Protein AF-A0A2W0CU55-F1 (afdb_monomer_lite)

Radius of gyration: 21.07 Å; chains: 1; bounding box: 50×32×74 Å

Organism: NCBI:txid59845

Secondary structure (DSSP, 8-state):
---------EEEEE-SSSEEETTEEEE-HHHHHTTHHHHHHH--EEEEESEEETTTTEEEE-S-TTSPPEEEEE-------HHHHHHHHHHHHHHHHS-------------

pLDDT: mean 81.58, std 15.88, range [41.84, 96.88]

Foldseek 3Di:
DDPPPPQPFAKWKQALQATHDPNFHKHFPCCVVVVSNVVCVVPIDMATFNDADPVQQWTWGDPDPPDDITIIHTDDPPPDDPVNVVVVVVVVVVVVVDPDDPPPPPPPDDD

Structure (mmCIF, N/CA/C/O backbone):
data_AF-A0A2W0CU55-F1
#
_entry.id   AF-A0A2W0CU55-F1
#
loop_
_atom_site.group_PDB
_atom_site.id
_atom_site.type_symbol
_atom_site.label_atom_id
_atom_site.label_alt_id
_atom_site.label_comp_id
_atom_site.label_asym_id
_atom_site.label_entity_id
_atom_site.label_seq_id
_atom_site.pdbx_PDB_ins_code
_atom_site.Cartn_x
_atom_site.Cartn_y
_atom_site.Cartn_z
_atom_site.occupancy
_atom_site.B_iso_or_equiv
_atom_site.auth_seq_id
_atom_site.auth_comp_id
_atom_site.auth_asym_id
_atom_site.auth_atom_id
_atom_site.pdbx_PDB_model_num
ATOM 1 N N . MET A 1 1 ? 21.542 -13.036 -31.211 1.00 47.81 1 MET A N 1
ATOM 2 C CA . MET A 1 1 ? 21.879 -11.741 -30.594 1.00 47.81 1 MET A CA 1
ATOM 3 C C . MET A 1 1 ? 20.779 -10.757 -30.935 1.00 47.81 1 MET A C 1
ATOM 5 O O . MET A 1 1 ? 20.836 -10.158 -31.995 1.00 47.81 1 MET A O 1
ATOM 9 N N . ASP A 1 2 ? 19.765 -10.674 -30.079 1.00 46.00 2 ASP A N 1
ATOM 10 C CA . ASP A 1 2 ? 19.046 -9.431 -29.771 1.00 46.00 2 ASP A CA 1
ATOM 11 C C . ASP A 1 2 ? 18.239 -9.723 -28.488 1.00 46.00 2 ASP A C 1
ATOM 13 O O . ASP A 1 2 ? 17.021 -9.883 -28.501 1.00 46.00 2 ASP A O 1
ATOM 17 N N . ASP A 1 3 ? 18.956 -9.926 -27.374 1.00 41.84 3 ASP A N 1
ATOM 18 C CA . ASP A 1 3 ? 18.358 -10.080 -26.041 1.00 41.84 3 ASP A CA 1
ATOM 19 C C . ASP A 1 3 ? 17.899 -8.704 -25.552 1.00 41.84 3 ASP A C 1
ATOM 21 O O . ASP A 1 3 ? 18.509 -8.071 -24.690 1.00 41.84 3 ASP A O 1
ATOM 25 N N . ARG A 1 4 ? 16.815 -8.200 -26.141 1.00 44.75 4 ARG A N 1
ATOM 26 C CA . ARG A 1 4 ? 16.103 -7.045 -25.598 1.00 44.75 4 ARG A CA 1
ATOM 27 C C . ARG A 1 4 ? 15.265 -7.534 -24.429 1.00 44.75 4 ARG A C 1
ATOM 29 O O . ARG A 1 4 ? 14.080 -7.824 -24.576 1.00 44.75 4 ARG A O 1
ATOM 36 N N . VAL A 1 5 ? 15.894 -7.635 -23.261 1.00 43.19 5 VAL A N 1
ATOM 37 C CA . VAL A 1 5 ? 15.171 -7.697 -21.990 1.00 43.19 5 VAL A CA 1
ATOM 38 C C . VAL A 1 5 ? 14.479 -6.348 -21.836 1.00 43.19 5 VAL A C 1
ATOM 40 O O . VAL A 1 5 ? 15.071 -5.366 -21.398 1.00 43.19 5 VAL A O 1
ATOM 43 N N . VAL A 1 6 ? 13.231 -6.266 -22.291 1.00 42.16 6 VAL A N 1
ATOM 44 C CA . VAL A 1 6 ? 12.356 -5.157 -21.928 1.00 42.16 6 VAL A CA 1
ATOM 45 C C . VAL A 1 6 ? 12.022 -5.380 -20.457 1.00 42.16 6 VAL A C 1
ATOM 47 O O . VAL A 1 6 ? 11.074 -6.095 -20.137 1.00 42.16 6 VAL A O 1
ATOM 50 N N . ASP A 1 7 ? 12.842 -4.821 -19.566 1.00 47.81 7 ASP A N 1
ATOM 51 C CA . ASP A 1 7 ? 12.508 -4.652 -18.154 1.00 47.81 7 ASP A CA 1
ATOM 52 C C . ASP A 1 7 ? 11.278 -3.739 -18.100 1.00 47.81 7 ASP A C 1
ATOM 54 O O . ASP A 1 7 ? 11.374 -2.514 -18.038 1.00 47.81 7 ASP A O 1
ATOM 58 N N . GLN A 1 8 ? 10.086 -4.324 -18.231 1.00 59.00 8 GLN A N 1
ATOM 59 C CA . GLN A 1 8 ? 8.847 -3.598 -18.015 1.00 59.00 8 GLN A CA 1
ATOM 60 C C . GLN A 1 8 ? 8.770 -3.286 -16.525 1.00 59.00 8 GLN A C 1
ATOM 62 O O . GLN A 1 8 ? 8.295 -4.103 -15.735 1.00 59.00 8 GLN A O 1
ATOM 67 N N . GLU A 1 9 ? 9.262 -2.109 -16.142 1.00 71.56 9 GLU A N 1
ATOM 68 C CA . GLU A 1 9 ? 9.000 -1.536 -14.830 1.00 71.56 9 GLU A CA 1
ATOM 69 C C . GLU A 1 9 ? 7.483 -1.501 -14.625 1.00 71.56 9 GLU A C 1
ATOM 71 O O . GLU A 1 9 ? 6.740 -0.814 -15.330 1.00 71.56 9 GLU A O 1
ATOM 76 N N . GLN A 1 10 ? 7.003 -2.317 -13.691 1.00 89.44 10 GLN A N 1
ATOM 77 C CA . GLN A 1 10 ? 5.597 -2.340 -13.317 1.00 89.44 10 GLN A CA 1
ATOM 78 C C . GLN A 1 10 ? 5.377 -1.284 -12.243 1.00 89.44 10 GLN A C 1
ATOM 80 O O . GLN A 1 10 ? 6.218 -1.099 -11.368 1.00 89.44 10 GLN A O 1
ATOM 85 N N . PHE A 1 11 ? 4.235 -0.606 -12.276 1.00 92.62 11 PHE A N 1
ATOM 86 C CA . PHE A 1 11 ? 3.914 0.423 -11.294 1.00 92.62 11 PHE A CA 1
ATOM 87 C C . PHE A 1 11 ? 2.691 0.031 -10.470 1.00 92.62 11 PHE A C 1
ATOM 89 O O . PHE A 1 11 ? 1.752 -0.579 -10.980 1.00 92.62 11 PHE A O 1
ATOM 96 N N . ALA A 1 12 ? 2.700 0.416 -9.197 1.00 95.06 12 ALA A N 1
ATOM 97 C CA . ALA A 1 12 ? 1.565 0.307 -8.289 1.00 95.06 12 ALA A CA 1
ATOM 98 C C . ALA A 1 12 ? 1.199 1.677 -7.726 1.00 95.06 12 ALA A C 1
ATOM 100 O O . ALA A 1 12 ? 2.074 2.515 -7.508 1.00 95.06 12 ALA A O 1
ATOM 101 N N . LEU A 1 13 ? -0.087 1.886 -7.456 1.00 96.81 13 LEU A N 1
ATOM 102 C CA . LEU A 1 13 ? -0.592 3.118 -6.861 1.00 96.81 13 LEU A CA 1
ATOM 103 C C . LEU A 1 13 ? -0.721 2.947 -5.350 1.00 96.81 13 LEU A C 1
ATOM 105 O O . LEU A 1 13 ? -1.451 2.083 -4.875 1.00 96.81 13 LEU A O 1
ATOM 109 N N . VAL A 1 14 ? -0.069 3.800 -4.571 1.00 96.88 14 VAL A N 1
ATOM 110 C CA . VAL A 1 14 ? -0.295 3.869 -3.128 1.00 96.88 14 VAL A CA 1
ATOM 111 C C . VAL A 1 14 ? -1.563 4.671 -2.854 1.00 96.88 14 VAL A C 1
ATOM 113 O O . VAL A 1 14 ? -1.694 5.821 -3.272 1.00 96.88 14 VAL A O 1
ATOM 116 N N . THR A 1 15 ? -2.489 4.048 -2.135 1.00 96.56 15 THR A N 1
ATOM 117 C CA . THR A 1 15 ? -3.808 4.573 -1.766 1.00 96.56 15 THR A CA 1
ATOM 118 C C . THR A 1 15 ? -4.000 4.502 -0.250 1.00 96.56 15 THR A C 1
ATOM 120 O O . THR A 1 15 ? -3.155 3.969 0.475 1.00 96.56 15 THR A O 1
ATOM 123 N N . ILE A 1 16 ? -5.136 5.001 0.242 1.00 95.00 16 ILE A N 1
ATOM 124 C CA . ILE A 1 16 ? -5.491 4.904 1.664 1.00 95.00 16 ILE A CA 1
ATOM 125 C C . ILE A 1 16 ? -5.738 3.452 2.111 1.00 95.00 16 ILE A C 1
ATOM 127 O O . ILE A 1 16 ? -5.546 3.137 3.282 1.00 95.00 16 ILE A O 1
ATOM 131 N N . GLN A 1 17 ? -6.138 2.566 1.193 1.00 93.50 17 GLN A N 1
ATOM 132 C CA . GLN A 1 17 ? -6.380 1.144 1.453 1.00 93.50 17 GLN A CA 1
ATOM 133 C C . GLN A 1 17 ? -5.087 0.315 1.427 1.00 93.50 17 GLN A C 1
ATOM 135 O O . GLN A 1 17 ? -5.033 -0.769 2.002 1.00 93.50 17 GLN A O 1
ATOM 140 N N . GLY A 1 18 ? -4.036 0.821 0.779 1.00 94.50 18 GLY A N 1
ATOM 141 C CA . GLY A 1 18 ? -2.759 0.133 0.623 1.00 94.50 18 GLY A CA 1
ATOM 142 C C . GLY A 1 18 ? -2.132 0.367 -0.747 1.00 94.50 18 GLY A C 1
ATOM 143 O O . GLY A 1 18 ? -2.475 1.305 -1.467 1.00 94.50 18 GLY A O 1
ATOM 144 N N . ILE A 1 19 ? -1.196 -0.501 -1.111 1.00 96.50 19 ILE A N 1
ATOM 145 C CA . ILE A 1 19 ? -0.533 -0.506 -2.415 1.00 96.50 19 ILE A CA 1
ATOM 146 C C . ILE A 1 19 ? -1.444 -1.248 -3.398 1.00 96.50 19 ILE A C 1
ATOM 148 O O . ILE A 1 19 ? -1.573 -2.464 -3.308 1.00 96.50 19 ILE A O 1
ATOM 152 N N . CYS A 1 20 ? -2.086 -0.523 -4.309 1.00 95.75 20 CYS A N 1
ATOM 153 C CA . CYS A 1 20 ? -2.964 -1.064 -5.338 1.00 95.75 20 CYS A CA 1
ATOM 154 C C . CYS A 1 20 ? -2.155 -1.500 -6.564 1.00 95.75 20 CYS A C 1
ATOM 156 O O . CYS A 1 20 ? -1.484 -0.688 -7.210 1.00 95.75 20 CYS A O 1
ATOM 158 N N . PHE A 1 21 ? -2.233 -2.786 -6.886 1.00 94.75 21 PHE A N 1
ATOM 159 C CA . PHE A 1 21 ? -1.619 -3.377 -8.064 1.00 94.75 21 PHE A CA 1
ATOM 160 C C . PHE A 1 21 ? -2.520 -4.481 -8.613 1.00 94.75 21 PHE A C 1
ATOM 162 O O . PHE A 1 21 ? -2.877 -5.397 -7.877 1.00 94.75 21 PHE A O 1
ATOM 169 N N . ARG A 1 22 ? -2.875 -4.401 -9.904 1.00 91.69 22 ARG A N 1
ATOM 170 C CA . ARG A 1 22 ? -3.773 -5.365 -10.577 1.00 91.69 22 ARG A CA 1
ATOM 171 C C . ARG A 1 22 ? -5.075 -5.609 -9.797 1.00 91.69 22 ARG A C 1
ATOM 173 O O . ARG A 1 22 ? -5.435 -6.752 -9.534 1.00 91.69 22 ARG A O 1
ATOM 180 N N . ASP A 1 23 ? -5.728 -4.524 -9.380 1.00 90.56 23 ASP A N 1
ATOM 181 C CA . ASP A 1 23 ? -6.979 -4.528 -8.600 1.00 90.56 23 ASP A CA 1
ATOM 182 C C . ASP A 1 23 ? -6.908 -5.268 -7.255 1.00 90.56 23 ASP A C 1
ATOM 184 O O . ASP A 1 23 ? -7.927 -5.631 -6.670 1.00 90.56 23 ASP A O 1
ATOM 188 N N . GLN A 1 24 ? -5.699 -5.485 -6.739 1.00 92.94 24 GLN A N 1
ATOM 189 C CA . GLN A 1 24 ? -5.457 -6.073 -5.430 1.00 92.94 24 GLN A CA 1
ATOM 190 C C . GLN A 1 24 ? -4.672 -5.106 -4.554 1.00 92.94 24 GLN A C 1
ATOM 192 O O . GLN A 1 24 ? -3.808 -4.363 -5.028 1.00 92.94 24 GLN A O 1
ATOM 197 N N . TYR A 1 25 ? -4.966 -5.133 -3.256 1.00 94.31 25 TYR A N 1
ATOM 198 C CA . TYR A 1 25 ? -4.269 -4.315 -2.275 1.00 94.31 25 TYR A CA 1
ATOM 199 C C . TYR A 1 25 ? -3.193 -5.120 -1.565 1.00 94.31 25 TYR A C 1
ATOM 201 O O . TYR A 1 25 ? -3.405 -6.252 -1.137 1.00 94.31 25 TYR A O 1
ATOM 209 N N . TYR A 1 26 ? -2.033 -4.500 -1.409 1.00 95.69 26 TYR A N 1
ATOM 210 C CA . TYR A 1 26 ? -0.873 -5.055 -0.732 1.00 95.69 26 TYR A CA 1
ATOM 211 C C . TYR A 1 26 ? -0.401 -4.104 0.365 1.00 95.69 26 TYR A C 1
ATOM 213 O O . TYR A 1 26 ? -0.639 -2.894 0.326 1.00 95.69 26 TYR A O 1
ATOM 221 N N . SER A 1 27 ? 0.318 -4.644 1.342 1.00 95.69 27 SER A N 1
ATOM 222 C CA . SER A 1 27 ? 0.995 -3.855 2.366 1.00 95.69 27 SER A CA 1
ATOM 223 C C . SER A 1 27 ? 2.336 -4.475 2.734 1.00 95.69 27 SER A C 1
ATOM 225 O O . SER A 1 27 ? 2.552 -5.677 2.587 1.00 95.69 27 SER A O 1
ATOM 227 N N . CYS A 1 28 ? 3.247 -3.645 3.227 1.00 95.06 28 CYS A N 1
ATOM 228 C CA . CYS A 1 28 ? 4.533 -4.057 3.770 1.00 95.06 28 CYS A CA 1
ATOM 229 C C . CYS A 1 28 ? 4.804 -3.340 5.088 1.00 95.06 28 CYS A C 1
ATOM 231 O O . CYS A 1 28 ? 4.116 -2.393 5.483 1.00 95.06 28 CYS A O 1
ATOM 233 N N . ARG A 1 29 ? 5.847 -3.791 5.783 1.00 94.31 29 ARG A N 1
ATOM 234 C CA . ARG A 1 29 ? 6.255 -3.219 7.066 1.00 94.31 29 ARG A CA 1
ATOM 235 C C . ARG A 1 29 ? 6.569 -1.726 6.951 1.00 94.31 29 ARG A C 1
ATOM 237 O O . ARG A 1 29 ? 6.209 -0.961 7.842 1.00 94.31 29 ARG A O 1
ATOM 244 N N . GLU A 1 30 ? 7.221 -1.320 5.871 1.00 94.44 30 GLU A N 1
ATOM 245 C CA . GLU A 1 30 ? 7.611 0.056 5.579 1.00 94.44 30 GLU A CA 1
ATOM 246 C C . GLU A 1 30 ? 6.379 0.940 5.381 1.00 94.44 30 GLU A C 1
ATOM 248 O O . GLU A 1 30 ? 6.265 1.970 6.046 1.00 94.44 30 GLU A O 1
ATOM 253 N N . ALA A 1 31 ? 5.408 0.492 4.577 1.00 94.44 31 ALA A N 1
ATOM 254 C CA . ALA A 1 31 ? 4.160 1.217 4.348 1.00 94.44 31 ALA A CA 1
ATOM 255 C C . ALA A 1 31 ? 3.381 1.467 5.651 1.00 94.44 31 ALA A C 1
ATOM 257 O O . ALA A 1 31 ? 2.841 2.556 5.860 1.00 94.44 31 ALA A O 1
ATOM 258 N N . LEU A 1 32 ? 3.371 0.491 6.566 1.00 94.50 32 LEU A N 1
ATOM 259 C CA . LEU A 1 32 ? 2.751 0.636 7.886 1.00 94.50 32 LEU A CA 1
ATOM 260 C C . LEU A 1 32 ? 3.548 1.575 8.799 1.00 94.50 32 LEU A C 1
ATOM 262 O O . LEU A 1 32 ? 2.982 2.483 9.407 1.00 94.50 32 LEU A O 1
ATOM 266 N N . LYS A 1 33 ? 4.868 1.374 8.894 1.00 94.38 33 LYS A N 1
ATOM 267 C CA . LYS A 1 33 ? 5.753 2.152 9.775 1.00 94.38 33 LYS A CA 1
ATOM 268 C C . LYS A 1 33 ? 5.758 3.633 9.403 1.00 94.38 33 LYS A C 1
ATOM 270 O O . LYS A 1 33 ? 5.750 4.489 10.284 1.00 94.38 33 LYS A O 1
ATOM 275 N N . GLU A 1 34 ? 5.772 3.925 8.111 1.00 94.69 34 GLU A N 1
ATOM 276 C CA . GLU A 1 34 ? 5.794 5.285 7.576 1.00 94.69 34 GLU A CA 1
ATOM 277 C C . GLU A 1 34 ? 4.404 5.861 7.309 1.00 94.69 34 GLU A C 1
ATOM 279 O O . GLU A 1 34 ? 4.300 6.967 6.769 1.00 94.69 34 GLU A O 1
ATOM 284 N N . ARG A 1 35 ? 3.356 5.121 7.684 1.00 95.44 35 ARG A N 1
ATOM 285 C CA . ARG A 1 35 ? 1.953 5.525 7.587 1.00 95.44 35 ARG A CA 1
ATOM 286 C C . ARG A 1 35 ? 1.560 5.993 6.193 1.00 95.44 35 ARG A C 1
ATOM 288 O O . ARG A 1 35 ? 0.986 7.066 6.009 1.00 95.44 35 ARG A O 1
ATOM 295 N N . TRP A 1 36 ? 1.879 5.180 5.192 1.00 95.44 36 TRP A N 1
ATOM 296 C CA . TRP A 1 36 ? 1.564 5.499 3.803 1.00 95.44 36 TRP A CA 1
ATOM 297 C C . TRP A 1 36 ? 0.064 5.716 3.583 1.00 95.44 36 TRP A C 1
ATOM 299 O O . TRP A 1 36 ? -0.306 6.600 2.820 1.00 95.44 36 TRP A O 1
ATOM 309 N N . TYR A 1 37 ? -0.781 5.006 4.334 1.00 93.31 37 TYR A N 1
ATOM 310 C CA . TYR A 1 37 ? -2.232 5.187 4.329 1.00 93.31 37 TYR A CA 1
ATOM 311 C C . TYR A 1 37 ? -2.670 6.612 4.727 1.00 93.31 37 TYR A C 1
ATOM 313 O O . TYR A 1 37 ? -3.608 7.135 4.137 1.00 93.31 37 TYR A O 1
ATOM 321 N N . GLU A 1 38 ? -1.985 7.275 5.672 1.00 94.38 38 GLU A N 1
ATOM 322 C CA . GLU A 1 38 ? -2.290 8.669 6.059 1.00 94.38 38 GLU A CA 1
ATOM 323 C C . GLU A 1 38 ? -1.802 9.642 4.987 1.00 94.38 38 GLU A C 1
ATOM 325 O O . GLU A 1 38 ? -2.520 10.552 4.585 1.00 94.38 38 GLU A O 1
ATOM 330 N N . LYS A 1 39 ? -0.583 9.431 4.478 1.00 94.88 39 LYS A N 1
ATOM 331 C CA . LYS A 1 39 ? 0.012 10.293 3.445 1.00 94.88 39 LYS A CA 1
ATOM 332 C C . LYS A 1 39 ? -0.795 10.257 2.145 1.00 94.88 39 LYS A C 1
ATOM 334 O O . LYS A 1 39 ? -0.969 11.287 1.498 1.00 94.88 39 LYS A O 1
ATOM 339 N N . ALA A 1 40 ? -1.325 9.085 1.798 1.00 95.31 40 ALA A N 1
ATOM 340 C CA . ALA A 1 40 ? -2.121 8.883 0.596 1.00 95.31 40 ALA A CA 1
ATOM 341 C C . ALA A 1 40 ? -3.519 9.516 0.683 1.00 95.31 40 ALA A C 1
ATOM 343 O O . ALA A 1 40 ? -4.156 9.671 -0.356 1.00 95.31 40 ALA A O 1
ATOM 344 N N . MET A 1 41 ? -3.985 9.928 1.875 1.00 92.19 41 MET A N 1
ATOM 345 C CA . MET A 1 41 ? -5.249 10.670 2.018 1.00 92.19 41 MET A CA 1
ATOM 346 C C . MET A 1 41 ? -5.210 12.016 1.299 1.00 92.19 41 MET A C 1
ATOM 348 O O . MET A 1 41 ? -6.226 12.452 0.770 1.00 92.19 41 MET A O 1
ATOM 352 N N . ILE A 1 42 ? -4.046 12.675 1.286 1.00 92.12 42 ILE A N 1
ATOM 353 C CA . ILE A 1 42 ? -3.871 13.952 0.586 1.00 92.12 42 ILE A CA 1
ATOM 354 C C . ILE A 1 42 ? -3.795 13.690 -0.917 1.00 92.12 42 ILE A C 1
ATOM 356 O O . ILE A 1 42 ? -4.509 14.307 -1.704 1.00 92.12 42 ILE A O 1
ATOM 360 N N . LYS A 1 43 ? -2.896 12.784 -1.314 1.00 91.94 43 LYS A N 1
ATOM 361 C CA . LYS A 1 43 ? -2.679 12.397 -2.706 1.00 91.94 43 LYS A CA 1
ATOM 362 C C . LYS A 1 43 ? -1.942 11.061 -2.764 1.00 91.94 43 LYS A C 1
ATOM 364 O O . LYS A 1 43 ? -0.886 10.915 -2.151 1.00 91.94 43 LYS A O 1
ATOM 369 N N . GLY A 1 44 ? -2.471 10.110 -3.529 1.00 93.56 44 GLY A N 1
ATOM 370 C CA . GLY A 1 44 ? -1.766 8.864 -3.839 1.00 93.56 44 GLY A CA 1
ATOM 371 C C . GLY A 1 44 ? -0.528 9.093 -4.715 1.00 93.56 44 GLY A C 1
ATOM 372 O O . GLY A 1 44 ? -0.416 10.110 -5.403 1.00 93.56 44 GLY A O 1
ATOM 373 N N . TRP A 1 45 ? 0.409 8.146 -4.708 1.00 96.75 45 TRP A N 1
ATOM 374 C CA . TRP A 1 45 ? 1.617 8.205 -5.540 1.00 96.75 45 TRP A CA 1
ATOM 375 C C . TRP A 1 45 ? 1.964 6.842 -6.131 1.00 96.75 45 TRP A C 1
ATOM 377 O O . TRP A 1 45 ? 1.595 5.806 -5.583 1.00 96.75 45 TRP A O 1
ATOM 387 N N . MET A 1 46 ? 2.682 6.850 -7.253 1.00 95.56 46 MET A N 1
ATOM 388 C CA . MET A 1 46 ? 3.134 5.625 -7.910 1.00 95.56 46 MET A CA 1
ATOM 389 C C . MET A 1 46 ? 4.447 5.139 -7.296 1.00 95.56 46 MET A C 1
ATOM 391 O O . MET A 1 46 ? 5.320 5.942 -6.961 1.00 95.56 46 MET A O 1
ATOM 395 N N . ILE A 1 47 ? 4.597 3.825 -7.183 1.00 93.62 47 ILE A N 1
ATOM 396 C CA . ILE A 1 47 ? 5.849 3.155 -6.825 1.00 93.62 47 ILE A CA 1
ATOM 397 C C . ILE A 1 47 ? 6.196 2.111 -7.882 1.00 93.62 47 ILE A C 1
ATOM 399 O O . ILE A 1 47 ? 5.301 1.512 -8.481 1.00 93.62 47 ILE A O 1
ATOM 403 N N . THR A 1 48 ? 7.488 1.870 -8.080 1.00 92.69 48 THR A N 1
ATOM 404 C CA . THR A 1 48 ? 7.977 0.840 -8.999 1.00 92.69 48 THR A CA 1
ATOM 405 C C . THR A 1 48 ? 8.019 -0.519 -8.305 1.00 92.69 48 THR A C 1
ATOM 407 O O . THR A 1 48 ? 8.552 -0.666 -7.202 1.00 92.69 48 THR A O 1
ATOM 410 N N . ILE A 1 49 ? 7.466 -1.525 -8.969 1.00 92.12 49 ILE A N 1
ATOM 411 C CA . ILE A 1 49 ? 7.540 -2.930 -8.595 1.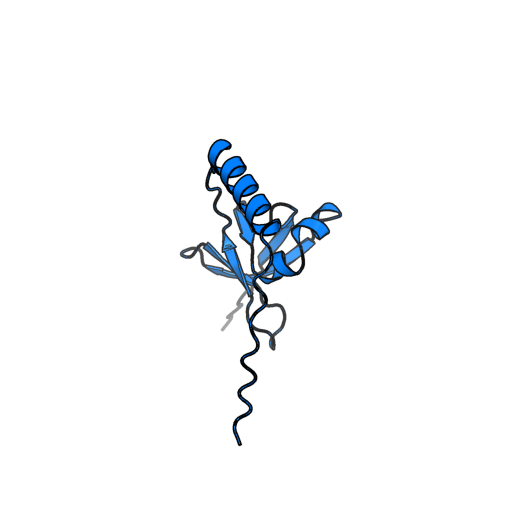00 92.12 49 ILE A CA 1
ATOM 412 C C . ILE A 1 49 ? 8.727 -3.537 -9.323 1.00 92.12 49 ILE A C 1
ATOM 414 O O . ILE A 1 49 ? 8.789 -3.540 -10.549 1.00 92.12 49 ILE A O 1
ATOM 418 N N . TYR A 1 50 ? 9.650 -4.090 -8.544 1.00 90.56 50 TYR A N 1
ATOM 419 C CA . TYR A 1 50 ? 10.803 -4.792 -9.085 1.00 90.56 50 TYR A CA 1
ATOM 420 C C . TYR A 1 50 ? 10.421 -6.200 -9.549 1.00 90.56 50 TYR A C 1
ATOM 422 O O . TYR A 1 50 ? 10.806 -6.626 -10.633 1.00 90.56 50 TYR A O 1
ATOM 430 N N . LYS A 1 51 ? 9.652 -6.935 -8.733 1.00 89.31 51 LYS A N 1
ATOM 431 C CA . LYS A 1 51 ? 9.148 -8.274 -9.073 1.00 89.31 51 LYS A CA 1
ATOM 432 C C . LYS A 1 51 ? 7.770 -8.513 -8.469 1.00 89.31 51 LYS A C 1
ATOM 434 O O . LYS A 1 51 ? 7.495 -8.085 -7.351 1.00 89.31 51 LYS A O 1
ATOM 439 N N . TYR A 1 52 ? 6.942 -9.265 -9.184 1.00 89.25 52 TYR A N 1
ATOM 440 C CA . TYR A 1 52 ? 5.671 -9.786 -8.689 1.00 89.25 52 TYR A CA 1
ATOM 441 C C . TYR A 1 52 ? 5.685 -11.312 -8.772 1.00 89.25 52 TYR A C 1
ATOM 443 O O . TYR A 1 52 ? 5.929 -11.874 -9.840 1.00 89.25 52 TYR A O 1
ATOM 451 N N . ASN A 1 53 ? 5.444 -11.980 -7.643 1.00 86.88 53 ASN A N 1
ATOM 452 C CA . ASN A 1 53 ? 5.258 -13.425 -7.595 1.00 86.88 53 ASN A CA 1
ATOM 453 C C . ASN A 1 53 ? 3.757 -13.735 -7.564 1.00 86.88 53 ASN A C 1
ATOM 455 O O . ASN A 1 53 ? 3.099 -13.523 -6.545 1.00 86.88 53 ASN A O 1
ATOM 459 N N . VAL A 1 54 ? 3.250 -14.257 -8.683 1.00 81.75 54 VAL A N 1
ATOM 460 C CA . VAL A 1 54 ? 1.836 -14.615 -8.875 1.00 81.75 54 VAL A CA 1
ATOM 461 C C . VAL A 1 54 ? 1.401 -15.749 -7.941 1.00 81.75 54 VAL A C 1
ATOM 463 O O . VAL A 1 54 ? 0.271 -15.754 -7.475 1.00 81.75 54 VAL A O 1
ATOM 466 N N . HIS A 1 55 ? 2.283 -16.707 -7.644 1.00 81.19 55 HIS A N 1
ATOM 467 C CA . HIS A 1 55 ? 1.930 -17.886 -6.844 1.00 81.19 55 HIS A CA 1
ATOM 468 C C . HIS A 1 55 ? 1.839 -17.585 -5.348 1.00 81.19 55 HIS A C 1
ATOM 470 O O . HIS A 1 55 ? 1.076 -18.224 -4.632 1.00 81.19 55 HIS A O 1
ATOM 476 N N . GLU A 1 56 ? 2.635 -16.629 -4.874 1.00 83.44 56 GLU A N 1
ATOM 477 C CA . GLU A 1 56 ? 2.701 -16.275 -3.454 1.00 83.44 56 GLU A CA 1
ATOM 478 C C . GLU A 1 56 ? 1.903 -15.018 -3.103 1.00 83.44 56 GLU A C 1
ATOM 480 O O . GLU A 1 56 ? 1.873 -14.642 -1.931 1.00 83.44 56 GLU A O 1
ATOM 485 N N . ASP A 1 57 ? 1.304 -14.346 -4.092 1.00 87.50 57 ASP A N 1
ATOM 486 C CA . ASP A 1 57 ? 0.650 -13.048 -3.919 1.00 87.50 57 ASP A CA 1
ATOM 487 C C . ASP A 1 57 ? 1.559 -12.036 -3.193 1.00 87.50 57 ASP A C 1
ATOM 489 O O . ASP A 1 57 ? 1.178 -11.371 -2.221 1.00 87.50 57 ASP A O 1
ATOM 493 N N . LYS A 1 58 ? 2.801 -11.919 -3.683 1.00 91.38 58 LYS A N 1
ATOM 494 C CA . LYS A 1 58 ? 3.820 -11.018 -3.127 1.00 91.38 58 LYS A CA 1
ATOM 495 C C . LYS A 1 58 ? 4.354 -10.041 -4.156 1.00 91.38 58 LYS A C 1
ATOM 497 O O . LYS A 1 58 ? 4.739 -10.431 -5.260 1.00 91.38 58 LYS A O 1
ATOM 502 N N . LEU A 1 59 ? 4.469 -8.783 -3.741 1.00 92.62 59 LEU A N 1
ATOM 503 C CA . LEU A 1 59 ? 5.199 -7.749 -4.468 1.00 92.62 59 LEU A CA 1
ATOM 504 C C . LEU A 1 59 ? 6.561 -7.535 -3.824 1.00 92.62 59 LEU A C 1
ATOM 506 O O . LEU A 1 59 ? 6.691 -7.547 -2.603 1.00 92.62 59 LEU A O 1
ATOM 510 N N . ILE A 1 60 ? 7.567 -7.302 -4.654 1.00 92.44 60 ILE A N 1
ATOM 511 C CA . ILE A 1 60 ? 8.907 -6.938 -4.218 1.00 92.44 60 ILE A CA 1
ATOM 512 C C . ILE A 1 60 ? 9.198 -5.536 -4.738 1.00 92.44 60 ILE A C 1
ATOM 514 O O . ILE A 1 60 ? 9.199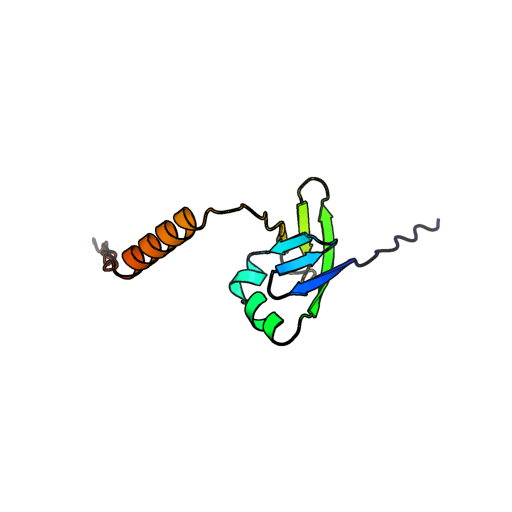 -5.296 -5.948 1.00 92.44 60 ILE A O 1
ATOM 518 N N . LEU A 1 61 ? 9.453 -4.616 -3.813 1.00 91.88 61 LEU A N 1
ATOM 519 C CA . LEU A 1 61 ? 9.911 -3.263 -4.103 1.00 91.88 61 LEU A CA 1
ATOM 520 C C . LEU A 1 61 ? 11.418 -3.199 -3.864 1.00 91.88 61 LEU A C 1
ATOM 522 O O . LEU A 1 61 ? 11.912 -3.701 -2.852 1.00 91.88 61 LEU A O 1
ATOM 526 N N . ARG A 1 62 ? 12.146 -2.533 -4.762 1.00 87.56 62 ARG A N 1
ATOM 527 C CA . ARG A 1 62 ? 13.584 -2.307 -4.611 1.00 87.56 62 ARG A CA 1
ATOM 528 C C . ARG A 1 62 ? 13.867 -0.814 -4.450 1.00 87.56 62 ARG A C 1
ATOM 530 O O . ARG A 1 62 ? 13.913 -0.100 -5.445 1.00 87.56 62 ARG A O 1
ATOM 537 N N . PRO A 1 63 ? 14.062 -0.318 -3.217 1.00 79.44 63 PRO A N 1
ATOM 538 C CA . PRO A 1 63 ? 14.254 1.113 -2.984 1.00 79.44 63 PRO A CA 1
ATOM 539 C C . PRO A 1 63 ? 15.623 1.635 -3.454 1.00 79.44 63 PRO A C 1
ATOM 541 O O . PRO A 1 63 ? 15.750 2.814 -3.761 1.00 79.44 63 PRO A O 1
ATOM 544 N N . SER A 1 64 ? 16.666 0.797 -3.457 1.00 80.00 64 SER A N 1
ATOM 545 C CA . SER A 1 64 ? 18.010 1.110 -3.975 1.00 80.00 64 SER A CA 1
ATOM 546 C C . SER A 1 64 ? 18.846 -0.174 -4.042 1.00 80.00 64 SER A C 1
ATOM 548 O O . SER A 1 64 ? 18.564 -1.104 -3.290 1.00 80.00 64 SER A O 1
ATOM 550 N N . GLN A 1 65 ? 19.897 -0.224 -4.872 1.00 74.56 65 GLN A N 1
ATOM 551 C CA . GLN A 1 65 ? 20.765 -1.408 -5.010 1.00 74.56 65 GLN A CA 1
ATOM 552 C C . GLN A 1 65 ? 21.422 -1.853 -3.689 1.00 74.56 65 GLN A C 1
ATOM 554 O O . GLN A 1 65 ? 21.681 -3.037 -3.506 1.00 74.56 65 GLN A O 1
ATOM 559 N N . ASN A 1 66 ? 21.628 -0.928 -2.745 1.00 83.00 66 ASN A N 1
ATOM 560 C CA . ASN A 1 66 ? 22.295 -1.203 -1.464 1.00 83.00 66 ASN A CA 1
ATOM 561 C C . ASN A 1 66 ? 21.328 -1.414 -0.290 1.00 83.00 66 ASN A C 1
ATOM 563 O O . ASN A 1 66 ? 21.760 -1.508 0.860 1.00 83.00 66 ASN A O 1
ATOM 567 N N . LYS A 1 67 ? 20.016 -1.421 -0.540 1.00 85.31 67 LYS A N 1
ATOM 568 C CA . LYS A 1 67 ? 19.001 -1.626 0.496 1.00 85.31 67 LYS A CA 1
ATOM 569 C C . LYS A 1 67 ? 18.339 -2.989 0.317 1.00 85.31 67 LYS A C 1
ATOM 571 O O . LYS A 1 67 ? 18.200 -3.438 -0.818 1.00 85.31 67 LYS A O 1
ATOM 576 N N . PRO A 1 68 ? 17.922 -3.640 1.417 1.00 88.62 68 PRO A N 1
ATOM 577 C CA . PRO A 1 68 ? 17.197 -4.895 1.316 1.00 88.62 68 PRO A CA 1
ATOM 578 C C . PRO A 1 68 ? 15.903 -4.700 0.522 1.00 88.62 68 PRO A C 1
ATOM 580 O O . PRO A 1 68 ? 15.244 -3.660 0.628 1.00 88.62 68 PRO A O 1
ATOM 583 N N . ASP A 1 69 ? 15.556 -5.725 -0.251 1.00 90.56 69 ASP A N 1
ATOM 584 C CA . ASP A 1 69 ? 14.289 -5.798 -0.966 1.00 90.56 69 ASP A CA 1
ATOM 585 C C . ASP A 1 69 ? 13.124 -5.756 0.040 1.00 90.56 69 ASP A C 1
ATOM 587 O O . ASP A 1 69 ? 13.147 -6.411 1.087 1.00 90.56 69 ASP A O 1
ATOM 591 N N . ILE A 1 70 ? 12.099 -4.965 -0.275 1.00 93.88 70 ILE A N 1
ATOM 592 C CA . ILE A 1 70 ? 10.902 -4.816 0.551 1.00 93.88 70 ILE A CA 1
ATOM 593 C C . ILE A 1 70 ? 9.836 -5.753 0.004 1.00 93.88 70 ILE A C 1
ATOM 595 O O . ILE A 1 70 ? 9.411 -5.621 -1.142 1.00 93.88 70 ILE A O 1
ATOM 599 N N . ILE A 1 71 ? 9.384 -6.681 0.842 1.00 94.56 71 ILE A N 1
ATOM 600 C CA . ILE A 1 71 ? 8.344 -7.644 0.488 1.00 94.56 71 ILE A CA 1
ATOM 601 C C . ILE A 1 71 ? 6.996 -7.110 0.974 1.00 94.56 71 ILE A C 1
ATOM 603 O O . ILE A 1 71 ? 6.810 -6.861 2.168 1.00 94.56 71 ILE A O 1
ATOM 607 N N . CYS A 1 72 ? 6.050 -6.961 0.052 1.00 95.19 72 CYS A N 1
ATOM 608 C CA . CYS A 1 72 ? 4.659 -6.644 0.341 1.00 95.19 72 CYS A CA 1
ATOM 609 C C . CYS A 1 72 ? 3.796 -7.890 0.152 1.00 95.19 72 CYS A C 1
ATOM 611 O O . CYS A 1 72 ? 3.901 -8.574 -0.866 1.00 95.19 72 CYS A O 1
ATOM 613 N N . SER A 1 73 ? 2.906 -8.138 1.105 1.00 94.75 73 SER A N 1
ATOM 614 C CA . SER A 1 73 ? 1.930 -9.226 1.051 1.00 94.75 73 SER A CA 1
ATOM 615 C C . SER A 1 73 ? 0.549 -8.674 0.731 1.00 94.75 73 SER A C 1
ATOM 617 O O . SER A 1 73 ? 0.224 -7.548 1.124 1.00 94.75 73 SER A O 1
ATOM 619 N N . ARG A 1 74 ? -0.266 -9.471 0.037 1.00 93.75 74 ARG A N 1
ATOM 620 C CA . ARG A 1 74 ? -1.665 -9.137 -0.230 1.00 93.75 74 ARG A CA 1
ATOM 621 C C . ARG A 1 74 ? -2.436 -8.941 1.075 1.00 93.75 74 ARG A C 1
ATOM 623 O O . ARG A 1 74 ? -2.275 -9.695 2.036 1.00 93.75 74 ARG A O 1
ATOM 630 N N . ILE A 1 75 ? -3.258 -7.902 1.103 1.00 90.44 75 ILE A N 1
ATOM 631 C CA . ILE A 1 75 ? -4.239 -7.669 2.153 1.00 90.44 75 ILE A CA 1
ATOM 632 C C . ILE A 1 75 ? -5.435 -8.550 1.804 1.00 90.44 75 ILE A C 1
ATOM 634 O O . ILE A 1 75 ? -6.108 -8.320 0.804 1.00 90.44 75 ILE A O 1
ATOM 638 N N . ASN A 1 76 ? -5.664 -9.588 2.603 1.00 82.19 76 ASN A N 1
ATOM 639 C CA . ASN A 1 76 ? -6.860 -10.403 2.463 1.00 82.19 76 ASN A CA 1
ATOM 640 C C . ASN A 1 76 ? -8.023 -9.689 3.148 1.00 82.19 76 ASN A C 1
ATOM 642 O O . ASN A 1 76 ? -7.926 -9.363 4.336 1.00 82.19 76 ASN A O 1
ATOM 646 N N . ASP A 1 77 ? -9.128 -9.521 2.428 1.00 65.00 77 ASP A N 1
ATOM 647 C CA . ASP A 1 77 ? -10.410 -9.150 3.017 1.00 65.00 77 ASP A CA 1
ATOM 648 C C . ASP A 1 77 ? -10.949 -10.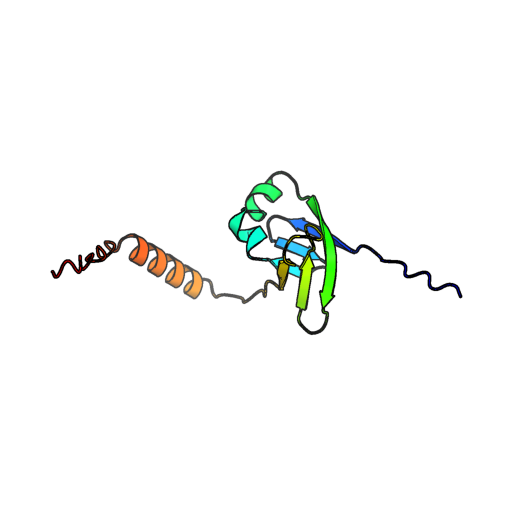352 3.795 1.00 65.00 77 ASP A C 1
ATOM 650 O O . ASP A 1 77 ? -11.762 -11.143 3.322 1.00 65.00 77 ASP A O 1
ATOM 654 N N . VAL A 1 78 ? -10.440 -10.540 5.010 1.00 65.12 78 VAL A N 1
ATOM 655 C CA . VAL A 1 78 ? -11.124 -11.389 5.978 1.00 65.12 78 VAL A CA 1
ATOM 656 C C . VAL A 1 78 ? -12.295 -10.562 6.484 1.00 65.12 78 VAL A C 1
ATOM 658 O O . VAL A 1 78 ? -12.093 -9.587 7.210 1.00 65.12 78 VAL A O 1
ATOM 661 N N . GLU A 1 79 ? -13.516 -10.936 6.102 1.00 58.94 79 GLU A N 1
ATOM 662 C CA . GLU A 1 79 ? -14.726 -10.397 6.716 1.00 58.94 79 GLU A CA 1
ATOM 663 C C . GLU A 1 79 ? -14.713 -10.732 8.213 1.00 58.94 79 GLU A C 1
ATOM 665 O O . GLU A 1 79 ? -15.110 -11.806 8.666 1.00 58.94 79 GLU A O 1
ATOM 670 N N . ILE A 1 80 ? -14.204 -9.805 9.019 1.00 60.50 80 ILE A N 1
ATOM 671 C CA . ILE A 1 80 ? -14.315 -9.889 10.468 1.00 60.50 80 ILE A CA 1
ATOM 672 C C . ILE A 1 80 ? -15.719 -9.408 10.808 1.00 60.50 80 ILE A C 1
ATOM 674 O O . ILE A 1 80 ? -16.043 -8.238 10.598 1.00 60.50 80 ILE A O 1
ATOM 678 N N . SER A 1 81 ? -16.544 -10.300 11.362 1.00 70.06 81 SER A N 1
ATOM 679 C CA . SER A 1 81 ? -17.872 -9.918 11.846 1.00 70.06 81 SER A CA 1
ATOM 680 C C . SER A 1 81 ? -17.771 -8.696 12.768 1.00 70.06 81 SER A C 1
ATOM 682 O O . SER A 1 81 ? -16.853 -8.579 13.588 1.00 70.06 81 SER A O 1
ATOM 684 N N . THR A 1 82 ? -18.715 -7.764 12.650 1.00 65.44 82 THR A N 1
ATOM 685 C CA . THR A 1 82 ? -18.748 -6.522 13.447 1.00 65.44 82 THR A CA 1
ATOM 686 C C . THR A 1 82 ? -18.624 -6.795 14.948 1.00 65.44 82 THR A C 1
ATOM 688 O O . THR A 1 82 ? -17.857 -6.123 15.639 1.00 65.44 82 THR A O 1
ATOM 691 N N . LYS A 1 83 ? -19.263 -7.872 15.423 1.00 68.44 83 LYS A N 1
ATOM 692 C CA . LYS A 1 83 ? -19.176 -8.368 16.804 1.00 68.44 83 LYS A CA 1
ATOM 693 C C . LYS A 1 83 ? -17.743 -8.723 17.228 1.00 68.44 83 LYS A C 1
ATOM 695 O O . LYS A 1 83 ? -17.319 -8.374 18.329 1.00 68.44 83 LYS A O 1
ATOM 700 N N . ASN A 1 84 ? -16.971 -9.371 16.354 1.00 71.69 84 ASN A N 1
ATOM 701 C CA . ASN A 1 84 ? -15.574 -9.719 16.629 1.00 71.69 84 ASN A CA 1
ATOM 702 C C . ASN A 1 84 ? -14.672 -8.474 16.633 1.00 71.69 84 ASN A C 1
ATOM 704 O O . ASN A 1 84 ? -13.728 -8.396 17.422 1.00 71.69 84 ASN A O 1
ATOM 708 N N . ARG A 1 85 ? -14.988 -7.468 15.805 1.00 70.56 85 ARG A N 1
ATOM 709 C CA . ARG A 1 85 ? -14.247 -6.199 15.757 1.00 70.56 85 ARG A CA 1
ATOM 710 C C . ARG A 1 85 ? -14.416 -5.384 17.041 1.00 70.56 85 ARG A C 1
ATOM 712 O O . ARG A 1 85 ? -13.434 -4.867 17.573 1.00 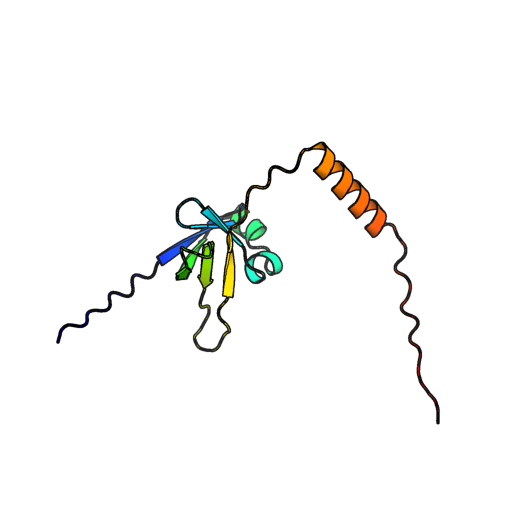70.56 85 ARG A O 1
ATOM 719 N N . GLU A 1 86 ? -15.640 -5.289 17.554 1.00 78.19 86 GLU A N 1
ATOM 720 C CA . GLU A 1 86 ? -15.947 -4.587 18.808 1.00 78.19 86 GLU A CA 1
ATOM 721 C C . GLU A 1 86 ? -15.328 -5.275 20.025 1.00 78.19 86 GLU A C 1
ATOM 723 O O . GLU A 1 86 ? -14.735 -4.610 20.882 1.00 78.19 86 GLU A O 1
ATOM 728 N N . ALA A 1 87 ? -15.400 -6.609 20.078 1.00 80.75 87 ALA A N 1
ATOM 729 C CA . ALA A 1 87 ? -14.754 -7.393 21.123 1.00 80.75 87 ALA A CA 1
ATOM 730 C C . ALA A 1 87 ? -13.235 -7.154 21.139 1.00 80.75 87 ALA A C 1
ATOM 732 O O . ALA A 1 87 ? -12.664 -6.842 22.187 1.00 80.75 87 ALA A O 1
ATOM 733 N N . TYR A 1 88 ? -12.592 -7.200 19.968 1.00 79.50 88 TYR A N 1
ATOM 734 C CA . TYR A 1 88 ? -11.162 -6.928 19.833 1.00 79.50 88 TYR A CA 1
ATOM 735 C C . TYR A 1 88 ? -10.794 -5.497 20.253 1.00 79.50 88 TYR A C 1
ATOM 737 O O . TYR A 1 88 ? -9.848 -5.293 21.019 1.00 79.50 88 TYR A O 1
ATOM 745 N N . PHE A 1 89 ? -11.558 -4.492 19.806 1.00 82.94 89 PHE A N 1
ATOM 746 C CA . PHE A 1 89 ? -11.334 -3.098 20.197 1.00 82.94 89 PHE A CA 1
ATOM 747 C C . PHE A 1 89 ? -11.453 -2.907 21.713 1.00 82.94 89 PHE A C 1
ATOM 749 O O . PHE A 1 89 ? -10.612 -2.249 22.332 1.00 82.94 89 PHE A O 1
ATOM 756 N N . THR A 1 90 ? -12.460 -3.528 22.325 1.00 87.62 90 THR A N 1
ATOM 757 C CA . THR A 1 90 ? -12.683 -3.486 23.774 1.00 87.62 90 THR A CA 1
ATOM 758 C C . THR A 1 90 ? -11.507 -4.106 24.526 1.00 87.62 90 THR A C 1
ATOM 760 O O . THR A 1 90 ? -10.988 -3.508 25.471 1.00 87.62 90 THR A O 1
ATOM 763 N N . GLN A 1 91 ? -11.017 -5.257 24.066 1.00 88.38 91 GLN A N 1
ATOM 764 C CA . GLN A 1 91 ? -9.864 -5.938 24.654 1.00 88.38 91 GLN A CA 1
ATOM 765 C C . GLN A 1 91 ? -8.576 -5.102 24.525 1.00 88.38 91 GLN A C 1
ATOM 767 O O . GLN A 1 91 ? -7.820 -4.956 25.485 1.00 88.38 91 GLN A O 1
ATOM 772 N N . MET A 1 92 ? -8.356 -4.461 23.373 1.00 86.00 92 MET A N 1
ATOM 773 C CA . MET A 1 92 ? -7.260 -3.507 23.156 1.00 86.00 92 MET A CA 1
ATOM 774 C C . MET A 1 92 ? -7.327 -2.306 24.111 1.00 86.00 92 MET A C 1
ATOM 776 O O . MET A 1 92 ? -6.304 -1.893 24.661 1.00 86.00 92 MET A O 1
ATOM 780 N N . GLN A 1 93 ? -8.517 -1.746 24.341 1.00 88.1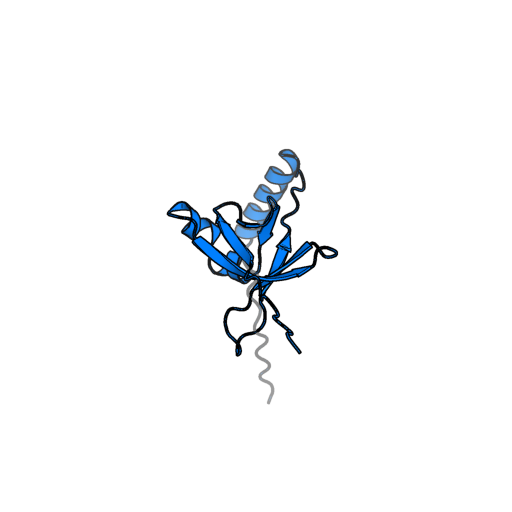9 93 GLN A N 1
ATOM 781 C CA . GLN A 1 93 ? -8.711 -0.650 25.297 1.00 88.19 93 GLN A CA 1
ATOM 782 C C . GLN A 1 93 ? -8.416 -1.090 26.735 1.00 88.19 93 GLN A C 1
ATOM 784 O O . GLN A 1 93 ? -7.763 -0.359 27.481 1.00 88.19 93 GLN A O 1
ATOM 789 N N . GLN A 1 94 ? -8.835 -2.297 27.120 1.00 89.19 94 GLN A N 1
ATOM 790 C CA . GLN A 1 94 ? -8.511 -2.869 28.429 1.00 89.19 94 GLN A CA 1
ATOM 791 C C . GLN A 1 94 ? -6.997 -3.036 28.607 1.00 89.19 94 GLN A C 1
ATOM 793 O O . GLN A 1 94 ? -6.451 -2.607 29.622 1.00 89.19 94 GLN A O 1
ATOM 798 N N . LEU A 1 95 ? -6.294 -3.562 27.599 1.00 84.44 95 LEU A N 1
ATOM 799 C CA .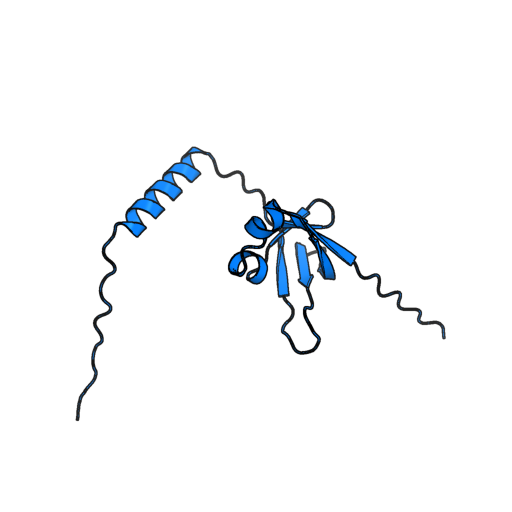 LEU A 1 95 ? -4.835 -3.719 27.625 1.00 84.44 95 LEU A CA 1
ATOM 800 C C . LEU A 1 95 ? -4.094 -2.379 27.744 1.00 84.44 95 LEU A C 1
ATOM 802 O O . LEU A 1 95 ? -3.092 -2.299 28.450 1.00 84.44 95 LEU A O 1
ATOM 806 N N . LYS A 1 96 ? -4.589 -1.308 27.108 1.00 82.06 96 LYS A N 1
ATOM 807 C CA . LYS A 1 96 ? -4.025 0.049 27.259 1.00 82.06 96 LYS A CA 1
ATOM 808 C C . LYS A 1 96 ? -4.202 0.618 28.668 1.00 82.06 96 LYS A C 1
ATOM 810 O O . LYS A 1 96 ? -3.376 1.415 29.103 1.00 82.06 96 LYS A O 1
ATOM 815 N N . ARG A 1 97 ? -5.276 0.228 29.360 1.00 84.94 97 ARG A N 1
ATOM 816 C CA . ARG A 1 97 ? -5.581 0.650 30.736 1.00 84.94 97 ARG A CA 1
ATOM 817 C C . ARG A 1 97 ? -4.825 -0.162 31.786 1.00 84.94 97 ARG A C 1
ATOM 819 O O . ARG A 1 97 ? -4.728 0.279 32.928 1.00 84.94 97 ARG A O 1
ATOM 826 N N . MET A 1 98 ? -4.285 -1.328 31.426 1.00 80.19 98 MET A N 1
ATOM 827 C CA . MET A 1 98 ? -3.496 -2.129 32.356 1.00 80.19 98 MET A CA 1
ATOM 828 C C . MET A 1 98 ? -2.169 -1.428 32.686 1.00 80.19 98 MET A C 1
ATOM 830 O O . MET A 1 98 ? -1.428 -1.041 31.775 1.00 80.19 98 MET A O 1
ATOM 834 N N . PRO A 1 99 ? -1.812 -1.298 33.978 1.00 75.38 99 PRO A N 1
ATOM 835 C CA . PRO A 1 99 ? -0.520 -0.766 34.376 1.00 75.38 99 PRO A CA 1
ATOM 836 C C . PRO A 1 99 ? 0.593 -1.621 33.771 1.00 75.38 99 PRO A C 1
ATOM 838 O O . PRO A 1 99 ? 0.647 -2.837 33.979 1.00 75.38 99 PRO A O 1
ATOM 841 N N . ARG A 1 100 ? 1.513 -0.996 33.028 1.00 73.44 100 ARG A N 1
ATOM 842 C CA . ARG A 1 100 ? 2.716 -1.686 32.551 1.00 73.44 100 ARG A CA 1
ATOM 843 C C . ARG A 1 100 ? 3.467 -2.211 33.769 1.00 73.44 100 ARG A C 1
ATOM 845 O O . ARG A 1 100 ? 3.971 -1.420 34.565 1.00 73.44 100 ARG A O 1
ATOM 852 N N . ARG A 1 101 ? 3.560 -3.539 33.914 1.00 69.12 101 ARG A N 1
ATOM 853 C CA . ARG A 1 101 ? 4.437 -4.158 34.916 1.00 69.12 101 ARG A CA 1
ATOM 854 C C . ARG A 1 101 ? 5.835 -3.589 34.694 1.00 69.12 101 ARG A C 1
ATOM 856 O O . ARG A 1 101 ? 6.438 -3.828 33.646 1.00 69.12 101 ARG A O 1
ATOM 863 N N . LYS A 1 102 ? 6.325 -2.788 35.648 1.00 61.88 102 LYS A N 1
ATOM 864 C CA . LYS A 1 102 ? 7.706 -2.302 35.645 1.00 61.88 102 LYS A CA 1
ATOM 865 C C . LYS A 1 102 ? 8.585 -3.541 35.508 1.00 61.88 102 LYS A C 1
ATOM 867 O O . LYS A 1 102 ? 8.527 -4.425 36.361 1.00 61.88 102 LYS A O 1
ATOM 872 N N . ARG A 1 103 ? 9.348 -3.642 34.413 1.00 63.38 103 ARG A N 1
ATOM 873 C CA . ARG A 1 103 ? 10.423 -4.631 34.314 1.00 63.38 103 ARG A CA 1
ATOM 874 C C . ARG A 1 103 ? 11.305 -4.382 35.528 1.00 63.38 103 ARG A C 1
ATOM 876 O O . ARG A 1 103 ? 11.938 -3.332 35.601 1.00 63.38 103 ARG A O 1
ATOM 883 N N . GLN A 1 104 ? 11.292 -5.294 36.496 1.00 59.88 104 GLN A N 1
ATOM 884 C CA . GLN A 1 104 ? 12.302 -5.285 37.539 1.00 59.88 104 GLN A CA 1
ATOM 885 C C . GLN A 1 104 ? 13.630 -5.451 36.805 1.00 59.88 104 GLN A C 1
ATOM 887 O O . GLN A 1 104 ? 13.917 -6.522 36.266 1.00 59.88 104 GLN A O 1
ATOM 892 N N . ARG A 1 105 ? 14.404 -4.366 36.702 1.00 57.59 105 ARG A N 1
ATOM 893 C CA . ARG A 1 105 ? 15.834 -4.476 36.447 1.00 57.59 105 ARG A CA 1
ATOM 894 C C . ARG A 1 105 ? 16.360 -5.314 37.603 1.00 57.59 105 ARG A C 1
ATOM 896 O O . ARG A 1 105 ? 16.467 -4.830 38.723 1.00 57.59 105 ARG A O 1
ATOM 903 N N . LYS A 1 106 ? 16.606 -6.601 37.355 1.00 56.97 106 LYS A N 1
ATOM 904 C CA . LYS A 1 106 ? 17.569 -7.338 38.162 1.00 56.97 106 LYS A CA 1
ATOM 905 C C . LYS A 1 106 ? 18.910 -6.710 37.818 1.00 56.97 106 LYS A C 1
ATOM 907 O O . LYS A 1 106 ? 19.558 -7.141 36.868 1.00 56.97 106 LYS A O 1
ATOM 912 N N . ASP A 1 107 ? 19.267 -5.655 38.543 1.00 58.59 107 ASP A N 1
ATOM 913 C CA . ASP A 1 107 ? 20.648 -5.213 38.631 1.00 58.59 107 ASP A CA 1
ATOM 914 C C . ASP A 1 107 ? 21.414 -6.392 39.218 1.00 58.59 107 ASP A C 1
ATOM 916 O O . ASP A 1 107 ? 21.379 -6.683 40.413 1.00 58.59 107 ASP A O 1
ATOM 920 N N . ARG A 1 108 ? 22.030 -7.164 38.327 1.00 56.56 108 ARG A N 1
ATOM 921 C CA . ARG A 1 108 ? 22.931 -8.245 38.689 1.00 56.56 108 ARG A CA 1
ATOM 922 C C . ARG A 1 108 ? 24.293 -7.614 38.976 1.00 56.56 108 ARG A C 1
ATOM 924 O O . ARG A 1 108 ? 25.261 -7.910 38.294 1.00 56.56 108 ARG A O 1
ATOM 931 N N . ASN A 1 109 ? 24.346 -6.740 39.982 1.00 56.41 109 ASN A N 1
ATOM 932 C CA . ASN A 1 109 ? 25.588 -6.466 40.689 1.00 56.41 109 ASN A CA 1
ATOM 933 C C . ASN A 1 109 ? 25.816 -7.645 41.631 1.00 56.41 109 ASN A C 1
ATOM 935 O O . ASN A 1 109 ? 25.164 -7.761 42.669 1.00 56.41 109 ASN A O 1
ATOM 939 N N . LYS A 1 110 ? 26.728 -8.538 41.259 1.00 48.44 110 LYS A N 1
ATOM 940 C CA . LYS A 1 110 ? 27.487 -9.306 42.238 1.00 48.44 110 LYS A CA 1
ATOM 941 C C . LYS A 1 110 ? 28.956 -9.244 41.849 1.00 48.44 110 LYS A C 1
ATOM 943 O O . LYS A 1 110 ? 29.281 -9.502 40.692 1.00 48.44 110 LYS A O 1
ATOM 948 N N . LEU A 1 111 ? 29.714 -8.799 42.852 1.00 43.56 111 LEU A N 1
ATOM 949 C CA . LEU A 1 111 ? 31.162 -8.782 42.998 1.00 43.56 111 LEU A CA 1
ATOM 950 C C . LEU A 1 111 ? 31.836 -10.034 42.435 1.00 43.56 111 LEU A C 1
ATOM 952 O O . LEU A 1 111 ? 31.226 -11.123 42.561 1.00 43.56 111 LEU A O 1
#

Sequence (111 aa):
MDDRVVDQEQFALVTIQGICFRDQYYSCREALKERWYEKAMIKGWMITIYKYNVHEDKLILRPSQNKPDIICSRINDVEISTKNREAYFTQMQQLKRMPRRKRQRKDRNKL